Protein AF-A0A7X2X385-F1 (afdb_monomer_lite)

Structure (mmCIF, N/CA/C/O backbone):
data_AF-A0A7X2X385-F1
#
_entry.id   AF-A0A7X2X385-F1
#
loop_
_atom_site.group_PDB
_atom_site.id
_atom_site.type_symbol
_atom_site.label_atom_id
_atom_site.label_alt_id
_atom_site.label_comp_id
_atom_site.label_asym_id
_atom_site.label_entity_id
_atom_site.label_seq_id
_atom_site.pdbx_PDB_ins_code
_atom_site.Cartn_x
_atom_site.Cartn_y
_atom_site.Cartn_z
_atom_site.occupancy
_atom_site.B_iso_or_equiv
_atom_site.auth_seq_id
_atom_site.auth_comp_id
_atom_site.auth_asym_id
_atom_site.auth_atom_id
_atom_site.pdbx_PDB_model_num
ATOM 1 N N . MET A 1 1 ? -10.035 -12.927 20.278 1.00 54.94 1 MET A N 1
ATOM 2 C CA . MET A 1 1 ? -11.389 -13.084 20.848 1.00 54.94 1 MET A CA 1
ATOM 3 C C . MET A 1 1 ? -11.337 -13.023 22.366 1.00 54.94 1 MET A C 1
ATOM 5 O O . MET A 1 1 ? -12.180 -12.351 22.936 1.00 54.94 1 MET A O 1
ATOM 9 N N . ASP A 1 2 ? -10.330 -13.621 23.005 1.00 55.53 2 ASP A N 1
ATOM 10 C CA . ASP A 1 2 ? -10.261 -13.679 24.473 1.00 55.53 2 ASP A CA 1
ATOM 11 C C . ASP A 1 2 ? -9.945 -12.331 25.146 1.00 55.53 2 ASP A C 1
ATOM 13 O O . ASP A 1 2 ? -10.601 -11.989 26.120 1.00 55.53 2 ASP A O 1
ATOM 17 N N . GLU A 1 3 ? -9.071 -11.499 24.569 1.00 55.59 3 GLU A N 1
ATOM 18 C CA . GLU A 1 3 ? -8.736 -10.170 25.128 1.00 55.59 3 GLU A CA 1
ATOM 19 C C . GLU A 1 3 ? -9.936 -9.211 25.230 1.00 55.59 3 GLU A C 1
ATOM 21 O O . GLU A 1 3 ? -10.040 -8.446 26.185 1.00 55.59 3 GLU A O 1
ATOM 26 N N . ILE A 1 4 ? -10.864 -9.249 24.266 1.00 61.59 4 ILE A N 1
ATOM 27 C CA . ILE A 1 4 ? -12.061 -8.388 24.284 1.00 61.59 4 ILE A CA 1
ATOM 28 C C . ILE A 1 4 ? -13.026 -8.849 25.379 1.00 61.59 4 ILE A C 1
ATOM 30 O O . ILE A 1 4 ? -13.543 -8.028 26.133 1.00 61.59 4 ILE A O 1
ATOM 34 N N . ASN A 1 5 ? -13.212 -10.162 25.512 1.00 61.91 5 ASN A N 1
ATOM 35 C CA . ASN A 1 5 ? -14.077 -10.737 26.539 1.00 61.91 5 ASN A CA 1
ATOM 36 C C . ASN A 1 5 ? -13.512 -10.507 27.951 1.00 61.91 5 ASN A C 1
ATOM 38 O O . ASN A 1 5 ? -14.266 -10.290 28.899 1.00 61.91 5 ASN A O 1
ATOM 42 N N . GLU A 1 6 ? -12.187 -10.523 28.096 1.00 67.00 6 GLU A N 1
ATOM 43 C CA . GLU A 1 6 ? -11.500 -10.275 29.365 1.00 67.00 6 GLU A CA 1
ATOM 44 C C . GLU A 1 6 ? -11.587 -8.794 29.781 1.00 67.00 6 GLU A C 1
ATOM 46 O O . GLU A 1 6 ? -11.826 -8.487 30.953 1.00 67.00 6 GLU A O 1
ATOM 51 N N . LEU A 1 7 ? -11.518 -7.872 28.812 1.00 59.22 7 LEU A N 1
ATOM 52 C CA . LEU A 1 7 ? -11.766 -6.442 29.029 1.00 59.22 7 LEU A CA 1
ATOM 53 C C . LEU A 1 7 ? -13.223 -6.157 29.433 1.00 59.22 7 LEU A C 1
ATOM 55 O O . LEU A 1 7 ? -13.457 -5.383 30.364 1.00 59.22 7 LEU A O 1
ATOM 59 N N . GLU A 1 8 ? -14.201 -6.796 28.785 1.00 61.38 8 GLU A N 1
ATOM 60 C CA . GLU A 1 8 ? -15.624 -6.648 29.128 1.00 61.38 8 GLU A CA 1
ATOM 61 C C . GLU A 1 8 ? -15.945 -7.202 30.524 1.00 61.38 8 GLU A C 1
ATOM 63 O O . GLU A 1 8 ? -16.671 -6.568 31.295 1.00 61.38 8 GLU A O 1
ATOM 68 N N . ALA A 1 9 ? -15.361 -8.345 30.891 1.00 65.00 9 ALA A N 1
ATOM 69 C CA . ALA A 1 9 ? -15.548 -8.946 32.207 1.00 65.00 9 ALA A CA 1
ATOM 70 C C . ALA A 1 9 ? -14.938 -8.092 33.334 1.00 65.00 9 ALA A C 1
ATOM 72 O O . ALA A 1 9 ? -15.578 -7.919 34.372 1.00 65.00 9 ALA A O 1
ATOM 73 N N . GLY A 1 10 ? -13.751 -7.506 33.121 1.00 60.47 10 GLY A N 1
ATOM 74 C CA . GLY A 1 10 ? -13.116 -6.597 34.086 1.00 60.47 10 GLY A CA 1
ATOM 75 C C . GLY A 1 10 ? -13.880 -5.278 34.281 1.00 60.47 10 GLY A C 1
ATOM 76 O O . GLY A 1 10 ? -13.955 -4.748 35.395 1.00 60.47 10 GLY A O 1
ATOM 77 N N . LEU A 1 11 ? -14.512 -4.773 33.217 1.00 56.25 11 LEU A N 1
ATOM 78 C CA . LEU A 1 11 ? -15.416 -3.618 33.274 1.00 56.25 11 LEU A CA 1
ATOM 79 C C . LEU A 1 11 ? -16.689 -3.928 34.079 1.00 56.25 11 LEU A C 1
ATOM 81 O O . LEU A 1 11 ? -17.118 -3.110 34.893 1.00 56.25 11 LEU A O 1
ATOM 85 N N . LEU A 1 12 ? -17.266 -5.119 33.899 1.00 58.06 12 LEU A N 1
ATOM 86 C CA . LEU A 1 12 ? -18.477 -5.572 34.596 1.00 58.06 12 LEU A CA 1
ATOM 87 C C . LEU A 1 12 ? -18.238 -5.998 36.054 1.00 58.06 12 LEU A C 1
ATOM 89 O O . LEU A 1 12 ? -19.157 -5.903 36.869 1.00 58.06 12 LEU A O 1
ATOM 93 N N . SER A 1 13 ? -17.029 -6.455 36.402 1.00 53.56 13 SER A N 1
ATOM 94 C CA . SER A 1 13 ? -16.675 -6.889 37.763 1.00 53.56 13 SER A CA 1
ATOM 95 C C . SER A 1 13 ? -16.271 -5.749 38.698 1.00 53.56 13 SER A C 1
ATOM 97 O O . SER A 1 13 ? -15.982 -5.990 39.872 1.00 53.56 13 SER A O 1
ATOM 99 N N . SER A 1 14 ? -16.218 -4.511 38.205 1.00 50.44 14 SER A N 1
ATOM 100 C CA . SER A 1 14 ? -15.937 -3.356 39.053 1.00 50.44 14 SER A CA 1
ATOM 101 C C . SER A 1 14 ? -17.115 -3.106 40.006 1.00 50.44 14 SER A C 1
ATOM 103 O O . SER A 1 14 ? -18.272 -3.137 39.576 1.00 50.44 14 SER A O 1
ATOM 105 N N . PRO A 1 15 ? -16.876 -2.876 41.308 1.00 49.38 15 PRO A N 1
ATOM 106 C CA . PRO A 1 15 ? -17.965 -2.709 42.260 1.00 49.38 15 PRO A CA 1
ATOM 107 C C . PRO A 1 15 ? -18.840 -1.515 41.868 1.00 49.38 15 PRO A C 1
ATOM 109 O O . PRO A 1 15 ? -18.340 -0.477 41.434 1.00 49.38 15 PRO A O 1
ATOM 112 N N . LYS A 1 16 ? -20.161 -1.654 42.026 1.00 56.19 16 LYS A N 1
ATOM 113 C CA . LYS A 1 16 ? -21.121 -0.554 41.848 1.00 56.19 16 LYS A CA 1
ATOM 114 C C . LYS A 1 16 ? -20.915 0.461 42.975 1.00 56.19 16 LYS A C 1
ATOM 116 O O . LYS A 1 16 ? -21.609 0.419 43.988 1.00 56.19 16 LYS A O 1
ATOM 121 N N . PHE A 1 17 ? -19.906 1.312 42.840 1.00 48.56 17 PHE A N 1
ATOM 122 C CA . PHE A 1 17 ? -19.525 2.251 43.881 1.00 48.56 17 PHE A CA 1
ATOM 123 C C . PHE A 1 17 ? -20.450 3.466 43.874 1.00 48.56 17 PHE A C 1
ATOM 125 O O . PHE A 1 17 ? -20.678 4.108 42.849 1.00 48.56 17 PHE A O 1
ATOM 132 N N . GLN A 1 18 ? -21.030 3.712 45.050 1.00 47.78 18 GLN A N 1
ATOM 133 C CA . GLN A 1 18 ? -21.921 4.821 45.362 1.00 47.78 18 GLN A CA 1
ATOM 134 C C . GLN A 1 18 ? -21.332 6.158 44.913 1.00 47.78 18 GLN A C 1
ATOM 136 O O . GLN A 1 18 ? -20.129 6.381 44.990 1.00 47.78 18 GLN A O 1
ATOM 141 N N . ALA A 1 19 ? -22.217 7.056 44.478 1.00 43.59 19 ALA A N 1
ATOM 142 C CA . ALA A 1 19 ? -21.890 8.436 44.168 1.00 43.59 19 ALA A CA 1
ATOM 143 C C . ALA A 1 19 ? -21.184 9.100 45.360 1.00 43.59 19 ALA A C 1
ATOM 145 O O . ALA A 1 19 ? -21.838 9.520 46.319 1.00 43.59 19 ALA A O 1
ATOM 146 N N . ASP A 1 20 ? -19.860 9.222 45.282 1.00 43.88 20 ASP A N 1
ATOM 147 C CA . ASP A 1 20 ? -19.102 10.054 46.202 1.00 43.88 20 ASP A CA 1
ATOM 148 C C . ASP A 1 20 ? -19.555 11.502 46.007 1.00 43.88 20 ASP A C 1
ATOM 150 O O . ASP A 1 20 ? -19.266 12.167 45.007 1.00 43.88 20 ASP A O 1
ATOM 154 N N . LYS A 1 21 ? -20.305 12.011 46.987 1.00 47.94 21 LYS A N 1
ATOM 155 C CA . LYS A 1 21 ? -20.484 13.449 47.170 1.00 47.94 21 LYS A CA 1
ATOM 156 C C . LYS A 1 21 ? -19.144 14.022 47.623 1.00 47.94 21 LYS A C 1
ATOM 158 O O . LYS A 1 21 ? -18.896 14.160 48.816 1.00 47.94 21 LYS A O 1
ATOM 163 N N . ILE A 1 22 ? -18.290 14.386 46.672 1.00 50.34 22 ILE A N 1
ATOM 164 C CA . ILE A 1 22 ? -17.085 15.162 46.968 1.00 50.34 22 ILE A CA 1
ATOM 165 C C . ILE A 1 22 ? -17.523 16.615 47.179 1.00 50.34 22 ILE A C 1
ATOM 167 O O . ILE A 1 22 ? -17.953 17.300 46.250 1.00 50.34 22 ILE A O 1
ATOM 171 N N . SER A 1 23 ? -17.459 17.085 48.424 1.00 46.00 23 SER A N 1
ATOM 172 C CA . SER A 1 23 ? -17.704 18.482 48.771 1.00 46.00 23 SER A CA 1
ATOM 173 C C . SER A 1 23 ? -16.640 19.377 48.124 1.00 46.00 23 SER A C 1
ATOM 175 O O . SER A 1 23 ? -15.475 19.332 48.509 1.00 46.00 23 SER A O 1
ATOM 177 N N . GLY A 1 24 ? -17.035 20.210 47.159 1.00 48.34 24 GLY A N 1
ATOM 178 C CA . GLY A 1 24 ? -16.261 21.389 46.741 1.00 48.34 24 GLY A CA 1
ATOM 179 C C . GLY A 1 24 ? -15.465 21.289 45.434 1.00 48.34 24 GLY A C 1
ATOM 180 O O . GLY A 1 24 ? -15.031 22.320 44.931 1.00 48.34 24 GLY A O 1
ATOM 181 N N . GLY A 1 25 ? -15.322 20.108 44.828 1.00 52.00 25 GLY A N 1
ATOM 182 C CA . GLY A 1 25 ? -14.802 19.960 43.463 1.00 52.00 25 GLY A CA 1
ATOM 183 C C . GLY A 1 25 ? -15.951 19.709 42.491 1.00 52.00 25 GLY A C 1
ATOM 184 O O . GLY A 1 25 ? -16.874 18.974 42.829 1.00 52.00 25 GLY A O 1
ATOM 185 N N . LYS A 1 26 ? -15.932 20.293 41.286 1.00 50.19 26 LYS A N 1
ATOM 186 C CA . LYS A 1 26 ? -16.921 19.997 40.233 1.00 50.19 26 LYS A CA 1
ATOM 187 C C . LYS A 1 26 ? -16.704 18.547 39.761 1.00 50.19 26 LYS A C 1
ATOM 189 O O . LYS A 1 26 ? -16.006 18.308 38.782 1.00 50.19 26 LYS A O 1
ATOM 194 N N . GLY A 1 27 ? -17.204 17.578 40.528 1.00 52.88 27 GLY A N 1
ATOM 195 C CA . GLY A 1 27 ? -17.048 16.153 40.257 1.00 52.88 27 GLY A CA 1
ATOM 196 C C . GLY A 1 27 ? -17.702 15.819 38.924 1.00 52.88 27 GLY A C 1
ATOM 197 O O . GLY A 1 27 ? -18.890 16.088 38.742 1.00 52.88 27 GLY A O 1
ATOM 198 N N . ARG A 1 28 ? -16.929 15.274 37.979 1.00 56.69 28 ARG A N 1
ATOM 199 C CA . ARG A 1 28 ? -17.504 14.655 36.780 1.00 56.69 28 ARG A CA 1
ATOM 200 C C . ARG A 1 28 ? -18.353 13.484 37.249 1.00 56.69 28 ARG A C 1
ATOM 202 O O . ARG A 1 28 ? -17.857 12.642 37.999 1.00 56.69 28 ARG A O 1
ATOM 209 N N . LYS A 1 29 ? -19.629 13.460 36.870 1.00 67.75 29 LYS A N 1
ATOM 210 C CA . LYS A 1 29 ? -20.498 12.342 37.231 1.00 67.75 29 LYS A CA 1
ATOM 211 C C . LYS A 1 29 ? -20.011 11.120 36.462 1.00 67.75 29 LYS A C 1
ATOM 213 O O . LYS A 1 29 ? -19.549 11.241 35.332 1.00 67.75 29 LYS A O 1
ATOM 218 N N . VAL A 1 30 ? -20.099 9.946 37.076 1.00 63.12 30 VAL A N 1
ATOM 219 C CA . VAL A 1 30 ? -19.697 8.675 36.453 1.00 63.12 30 VAL A CA 1
ATOM 220 C C . VAL A 1 30 ? -20.391 8.486 35.093 1.00 63.12 30 VAL A C 1
ATOM 222 O O . VAL A 1 30 ? -19.757 8.065 34.129 1.00 63.12 30 VAL A O 1
ATOM 225 N N . ASP A 1 31 ? -21.644 8.927 34.978 1.00 69.44 31 ASP A N 1
ATOM 226 C CA . ASP A 1 31 ? -22.423 8.930 33.732 1.00 69.44 31 ASP A CA 1
ATOM 227 C C . ASP A 1 31 ? -21.781 9.773 32.611 1.00 69.44 31 ASP A C 1
ATOM 229 O O . ASP A 1 31 ? -21.832 9.394 31.438 1.00 69.44 31 ASP A O 1
ATOM 233 N N . ASP A 1 32 ? -21.119 10.885 32.955 1.00 77.25 32 ASP A N 1
ATOM 234 C CA . ASP A 1 32 ? -20.430 11.749 31.987 1.00 77.25 32 ASP A CA 1
ATOM 235 C C . ASP A 1 32 ? -19.212 11.032 31.385 1.00 77.25 32 ASP A C 1
ATOM 237 O O . ASP A 1 32 ? -18.890 11.224 30.212 1.00 77.25 32 ASP A O 1
ATOM 241 N N . VAL A 1 33 ? -18.539 10.191 32.181 1.00 79.81 33 VAL A N 1
ATOM 242 C CA . VAL A 1 33 ? -17.394 9.382 31.737 1.00 79.81 33 VAL A CA 1
ATOM 243 C C . VAL A 1 33 ? -17.861 8.272 30.799 1.00 79.81 33 VAL A C 1
ATOM 245 O O . VAL A 1 33 ? -17.291 8.113 29.723 1.00 79.81 33 VAL A O 1
ATOM 248 N N . TYR A 1 34 ? -18.929 7.550 31.148 1.00 77.12 34 TYR A N 1
ATOM 249 C CA . TYR A 1 34 ? -19.495 6.521 30.268 1.00 77.12 34 TYR A CA 1
ATOM 250 C C . TYR A 1 34 ? -20.002 7.102 28.947 1.00 77.12 34 TYR A C 1
ATOM 252 O O . TYR A 1 34 ? -19.733 6.537 27.889 1.00 77.12 34 TYR A O 1
ATOM 260 N N . THR A 1 35 ? -20.661 8.261 28.990 1.00 83.56 35 THR A N 1
ATOM 261 C CA . THR A 1 35 ? -21.114 8.953 27.776 1.00 83.56 35 THR A CA 1
ATOM 262 C C . THR A 1 35 ? -19.931 9.314 26.875 1.00 83.56 35 THR A C 1
ATOM 264 O O . THR A 1 35 ? -19.975 9.066 25.673 1.00 83.56 35 THR A O 1
ATOM 267 N N . GLN A 1 36 ? -18.836 9.835 27.443 1.00 83.94 36 GLN A N 1
ATOM 268 C CA . GLN A 1 36 ? -17.616 10.137 26.684 1.00 83.94 36 GLN A CA 1
ATOM 269 C C . GLN A 1 36 ? -16.981 8.888 26.064 1.00 83.94 36 GLN A C 1
ATOM 271 O O . GLN A 1 36 ? -16.538 8.943 24.920 1.00 83.94 36 GLN A O 1
ATOM 276 N N . LEU A 1 37 ? -16.955 7.764 26.787 1.00 91.06 37 LEU A N 1
ATOM 277 C CA . LEU A 1 37 ? -16.422 6.502 26.268 1.00 91.06 37 LEU A CA 1
ATOM 278 C C . LEU A 1 37 ? -17.250 5.963 25.096 1.00 91.06 37 LEU A C 1
ATOM 280 O O . LEU A 1 37 ? -16.668 5.505 24.116 1.00 91.06 37 LEU A O 1
ATOM 284 N N . ILE A 1 38 ? -18.582 6.051 25.168 1.00 90.25 38 ILE A N 1
ATOM 285 C CA . ILE A 1 38 ? -19.477 5.635 24.077 1.00 90.25 38 ILE A CA 1
ATOM 286 C C . ILE A 1 38 ? -19.239 6.497 22.836 1.00 90.25 38 ILE A C 1
ATOM 288 O O . ILE A 1 38 ? -18.974 5.957 21.767 1.00 90.25 38 ILE A O 1
ATOM 292 N N . VAL A 1 39 ? -19.232 7.824 22.987 1.00 93.19 39 VAL A N 1
ATOM 293 C CA . VAL A 1 39 ? -18.983 8.750 21.869 1.00 93.19 39 VAL A CA 1
ATOM 294 C C . VAL A 1 39 ? -17.604 8.513 21.247 1.00 93.19 39 VAL A C 1
ATOM 296 O O . VAL A 1 39 ? -17.459 8.514 20.027 1.00 93.19 39 VAL A O 1
ATOM 299 N N . MET A 1 40 ? -16.576 8.278 22.068 1.00 91.69 40 MET A N 1
ATOM 300 C CA . MET A 1 40 ? -15.229 7.991 21.570 1.00 91.69 40 MET A CA 1
ATOM 301 C C . MET A 1 40 ? -15.167 6.650 20.830 1.00 91.69 40 MET A C 1
ATOM 303 O O . MET A 1 40 ? -14.495 6.557 19.806 1.00 91.69 40 MET A O 1
ATOM 307 N N . LYS A 1 41 ? -15.880 5.626 21.314 1.00 93.38 41 LYS A N 1
ATOM 308 C CA . LYS A 1 41 ? -16.006 4.336 20.627 1.00 93.38 41 LYS A CA 1
ATOM 309 C C . LYS A 1 41 ? -16.656 4.512 19.252 1.00 93.38 41 LYS A C 1
ATOM 311 O O . LYS A 1 41 ? -16.095 4.043 18.269 1.00 93.38 41 LYS A O 1
ATOM 316 N N . GLU A 1 42 ? -17.785 5.212 19.182 1.00 94.06 42 GLU A N 1
ATOM 317 C CA . GLU A 1 42 ? -18.500 5.473 17.924 1.00 94.06 42 GLU A CA 1
ATOM 318 C C . GLU A 1 42 ? -17.625 6.241 16.922 1.00 94.06 42 GLU A C 1
ATOM 320 O O . GLU A 1 42 ? -17.569 5.884 15.746 1.00 94.06 42 GLU A O 1
ATOM 325 N N . ALA A 1 43 ? -16.874 7.243 17.391 1.00 93.94 43 ALA A N 1
ATOM 326 C CA . ALA A 1 43 ? -15.929 7.979 16.555 1.00 93.94 43 ALA A CA 1
ATOM 327 C C . ALA A 1 43 ? -14.814 7.072 16.002 1.00 93.94 43 ALA A C 1
ATOM 329 O O . ALA A 1 43 ? -14.526 7.110 14.808 1.00 93.94 43 ALA A O 1
ATOM 330 N N . ILE A 1 44 ? -14.224 6.205 16.836 1.00 95.19 44 ILE A N 1
ATOM 331 C CA . ILE A 1 44 ? -13.199 5.242 16.396 1.00 95.19 44 ILE A CA 1
ATOM 332 C C . ILE A 1 44 ? -13.771 4.261 15.365 1.00 95.19 44 ILE A C 1
ATOM 334 O O . ILE A 1 44 ? -13.093 3.932 14.389 1.00 95.19 44 ILE A O 1
ATOM 338 N N . GLU A 1 45 ? -14.997 3.777 15.568 1.00 96.94 45 GLU A N 1
ATOM 339 C CA . GLU A 1 45 ? -15.673 2.878 14.628 1.00 96.94 45 GLU A CA 1
ATOM 340 C C . GLU A 1 45 ? -15.901 3.562 13.273 1.00 96.94 45 GLU A C 1
ATOM 342 O O . GLU A 1 45 ? -15.587 2.975 12.233 1.00 96.94 45 GLU A O 1
ATOM 347 N N . GLN A 1 46 ? -16.359 4.817 13.280 1.00 96.56 46 GLN A N 1
ATOM 348 C CA . GLN A 1 46 ? -16.534 5.617 12.069 1.00 96.56 46 GLN A CA 1
ATOM 349 C C . GLN A 1 46 ? -15.204 5.862 11.339 1.00 96.56 46 GLN A C 1
ATOM 351 O O . GLN A 1 46 ? -15.105 5.589 10.140 1.00 96.56 46 GLN A O 1
ATOM 356 N N . ASP A 1 47 ? -14.169 6.307 12.055 1.00 93.81 47 ASP A N 1
ATOM 357 C CA . ASP A 1 47 ? -12.833 6.542 11.495 1.00 93.81 47 ASP A CA 1
ATOM 358 C C . ASP A 1 47 ? -12.248 5.253 10.895 1.00 93.81 47 ASP A C 1
ATOM 360 O O . ASP A 1 47 ? -11.632 5.248 9.824 1.00 93.81 47 ASP A O 1
ATOM 364 N N . THR A 1 48 ? -12.467 4.120 11.568 1.00 95.44 48 THR A N 1
ATOM 365 C CA . THR A 1 48 ? -12.013 2.808 11.098 1.00 95.44 48 THR A CA 1
ATOM 366 C C . THR A 1 48 ? -12.723 2.406 9.807 1.00 95.44 48 THR A C 1
ATOM 368 O O . THR A 1 48 ? -12.060 1.928 8.880 1.00 95.44 48 THR A O 1
ATOM 371 N N . ALA A 1 49 ? -14.039 2.616 9.715 1.00 96.19 49 ALA A N 1
ATOM 372 C CA . ALA A 1 49 ? -14.809 2.338 8.506 1.00 96.19 49 ALA A CA 1
ATOM 373 C C . ALA A 1 49 ? -14.312 3.175 7.314 1.00 96.19 49 ALA A C 1
ATOM 375 O O . ALA A 1 49 ? -14.035 2.614 6.252 1.00 96.19 49 ALA A O 1
ATOM 376 N N . GLU A 1 50 ? -14.075 4.478 7.508 1.00 97.19 50 GLU A N 1
ATOM 377 C CA . GLU A 1 50 ? -13.536 5.350 6.454 1.00 97.19 50 GLU A CA 1
ATOM 378 C C . GLU A 1 50 ? -12.162 4.860 5.963 1.00 97.19 50 GLU A C 1
ATOM 380 O O . GLU A 1 50 ? -11.892 4.790 4.759 1.00 97.19 50 GLU A O 1
ATOM 385 N N . ILE A 1 51 ? -11.275 4.469 6.884 1.00 95.75 51 ILE A N 1
ATOM 386 C CA . ILE A 1 51 ? -9.948 3.948 6.530 1.00 95.75 51 ILE A CA 1
ATOM 387 C C . ILE A 1 51 ? -10.057 2.643 5.731 1.00 95.75 51 ILE A C 1
ATOM 389 O O . ILE A 1 51 ? -9.277 2.437 4.791 1.00 95.75 51 ILE A O 1
ATOM 393 N N . ILE A 1 52 ? -10.984 1.751 6.095 1.00 96.50 52 ILE A N 1
ATOM 394 C CA . ILE A 1 52 ? -11.234 0.505 5.360 1.00 96.50 52 ILE A CA 1
ATOM 395 C C . ILE A 1 52 ? -11.690 0.824 3.935 1.00 96.50 52 ILE A C 1
ATOM 397 O O . ILE A 1 52 ? -11.095 0.306 2.984 1.00 96.50 52 ILE A O 1
ATOM 401 N N . ASP A 1 53 ? -12.664 1.716 3.777 1.00 97.69 53 ASP A N 1
ATOM 402 C CA . ASP A 1 53 ? -13.196 2.092 2.467 1.00 97.69 5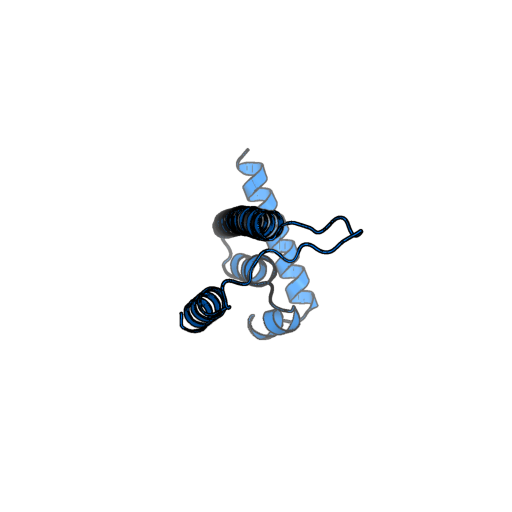3 ASP A CA 1
ATOM 403 C C . ASP A 1 53 ? -12.123 2.716 1.574 1.00 97.69 53 ASP A C 1
ATOM 405 O O . ASP A 1 53 ? -11.932 2.286 0.432 1.00 97.69 53 ASP A O 1
ATOM 409 N N . ARG A 1 54 ? -11.311 3.629 2.115 1.00 96.38 54 ARG A N 1
ATOM 410 C CA . ARG A 1 54 ? -10.191 4.242 1.383 1.00 96.38 54 ARG A CA 1
ATOM 411 C C . ARG A 1 54 ? -9.129 3.221 0.975 1.00 96.38 54 ARG A C 1
ATOM 413 O O . ARG A 1 54 ? -8.567 3.309 -0.119 1.00 96.38 54 ARG A O 1
ATOM 420 N N . LYS A 1 55 ? -8.839 2.225 1.823 1.00 96.38 55 LYS A N 1
ATOM 421 C CA . LYS A 1 55 ? -7.929 1.121 1.467 1.00 96.38 55 LYS A CA 1
ATOM 422 C C . LYS A 1 55 ? -8.502 0.260 0.342 1.00 96.38 55 LYS A C 1
ATOM 424 O O . LYS A 1 55 ? -7.750 -0.137 -0.552 1.00 96.38 55 LYS A O 1
ATOM 429 N N . LEU A 1 56 ? -9.803 -0.034 0.378 1.00 97.19 56 LEU A N 1
ATOM 430 C CA . LEU A 1 56 ? -10.487 -0.801 -0.663 1.00 97.19 56 LEU A CA 1
ATOM 431 C C . LEU A 1 56 ? -10.489 -0.049 -1.995 1.00 97.19 56 LEU A C 1
ATOM 433 O O . LEU A 1 56 ? -10.148 -0.637 -3.023 1.00 97.19 56 LEU A O 1
ATOM 437 N N . GLU A 1 57 ? -10.812 1.241 -1.979 1.00 96.88 57 GLU A N 1
ATOM 438 C CA . GLU A 1 57 ? -10.784 2.105 -3.158 1.00 96.88 57 GLU A CA 1
ATOM 439 C C . GLU A 1 57 ? -9.383 2.168 -3.774 1.00 96.88 57 GLU A C 1
ATOM 441 O O . GLU A 1 57 ? -9.215 1.835 -4.950 1.00 96.88 57 GLU A O 1
ATOM 446 N N . LEU A 1 58 ? -8.353 2.460 -2.972 1.00 96.81 58 LEU A N 1
ATOM 447 C CA . LEU A 1 58 ? -6.964 2.451 -3.435 1.00 96.81 58 LEU A CA 1
ATOM 448 C C . LEU A 1 58 ? -6.571 1.084 -4.018 1.00 96.81 58 LEU A C 1
ATOM 450 O O . LEU A 1 58 ? -5.901 1.007 -5.048 1.00 96.81 58 LEU A O 1
ATOM 454 N N . GLY A 1 59 ? -7.012 -0.011 -3.393 1.00 97.50 59 GLY A N 1
ATOM 455 C CA . GLY A 1 59 ? -6.809 -1.365 -3.906 1.00 97.50 59 GLY A CA 1
ATOM 456 C C . GLY A 1 59 ? -7.441 -1.578 -5.285 1.00 97.50 59 GLY A C 1
ATOM 457 O O . GLY A 1 59 ? -6.802 -2.160 -6.166 1.00 97.50 59 GLY A O 1
ATOM 458 N N . ARG A 1 60 ? -8.663 -1.074 -5.499 1.00 97.19 60 ARG A N 1
ATOM 459 C CA . ARG A 1 60 ? -9.355 -1.104 -6.799 1.00 97.19 60 ARG A CA 1
ATOM 460 C C . ARG A 1 60 ? -8.633 -0.250 -7.841 1.00 97.19 60 ARG A C 1
ATOM 462 O O . ARG A 1 60 ? -8.466 -0.712 -8.965 1.00 97.19 60 ARG A O 1
ATOM 469 N N . MET A 1 61 ? -8.156 0.940 -7.474 1.00 97.00 61 MET A N 1
ATOM 470 C CA . MET A 1 61 ? -7.365 1.804 -8.361 1.00 97.00 61 MET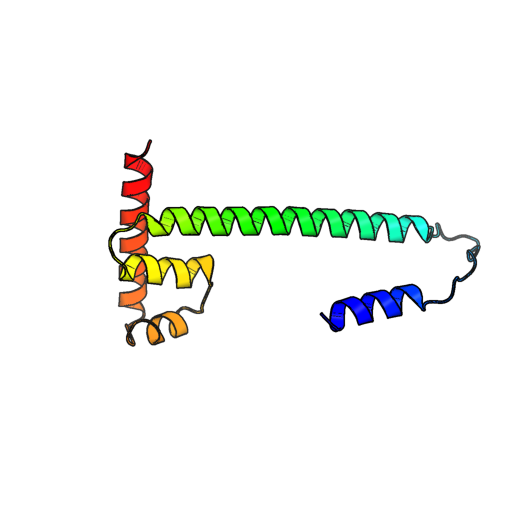 A CA 1
ATOM 471 C C . MET A 1 61 ? -6.077 1.103 -8.802 1.00 97.00 61 MET A C 1
ATOM 473 O O . MET A 1 61 ? -5.815 0.995 -9.997 1.00 97.00 61 MET A O 1
ATOM 477 N N . ILE A 1 62 ? -5.314 0.538 -7.858 1.00 97.94 62 ILE A N 1
ATOM 478 C CA . ILE A 1 62 ? -4.085 -0.208 -8.163 1.00 97.94 62 ILE A CA 1
ATOM 479 C C . ILE A 1 62 ? -4.376 -1.404 -9.080 1.00 97.94 62 ILE A C 1
ATOM 481 O O . ILE A 1 62 ? -3.587 -1.684 -9.979 1.00 97.94 62 ILE A O 1
ATOM 485 N N . ASN A 1 63 ? -5.508 -2.095 -8.910 1.00 97.06 63 ASN A N 1
ATOM 486 C CA . ASN A 1 63 ? -5.883 -3.220 -9.773 1.00 97.06 63 ASN A CA 1
ATOM 487 C C . ASN A 1 63 ? -6.071 -2.841 -11.249 1.00 97.06 63 ASN A C 1
ATOM 489 O O . ASN A 1 63 ? -5.980 -3.729 -12.094 1.00 97.06 63 ASN A O 1
ATOM 493 N N . LYS A 1 64 ? -6.291 -1.559 -11.574 1.00 96.31 64 LYS A N 1
ATOM 494 C CA . LYS A 1 64 ? -6.388 -1.096 -12.966 1.00 96.31 64 LYS A CA 1
ATOM 495 C C . LYS A 1 64 ? -5.040 -1.129 -13.704 1.00 96.31 64 LYS A C 1
ATOM 497 O O . LYS A 1 64 ? -5.022 -1.205 -14.931 1.00 96.31 64 LYS A O 1
ATOM 502 N N . LEU A 1 65 ? -3.908 -1.089 -12.992 1.00 97.62 65 LEU A N 1
ATOM 503 C CA . LEU A 1 65 ? -2.576 -1.178 -13.604 1.00 97.62 65 LEU A CA 1
ATOM 504 C C . LEU A 1 65 ? -2.373 -2.544 -14.259 1.00 97.62 65 LEU A C 1
ATOM 506 O O . LEU A 1 65 ? -2.647 -3.572 -13.641 1.00 97.62 65 LEU A O 1
ATOM 510 N N . LYS A 1 66 ? -1.819 -2.575 -15.476 1.00 96.75 66 LYS A N 1
ATOM 511 C CA . LYS A 1 66 ? -1.562 -3.825 -16.214 1.00 96.75 66 LYS A CA 1
ATOM 512 C C . LYS A 1 66 ? -0.346 -4.589 -15.686 1.00 96.75 66 LYS A C 1
ATOM 514 O O . LYS A 1 66 ? -0.396 -5.816 -15.597 1.00 96.75 66 LYS A O 1
ATOM 519 N N . ASP A 1 67 ? 0.712 -3.883 -15.292 1.00 97.25 67 ASP A N 1
ATOM 520 C CA . ASP A 1 67 ? 1.959 -4.498 -14.831 1.00 97.25 67 ASP A CA 1
ATOM 521 C C . ASP A 1 67 ? 1.828 -5.028 -13.382 1.00 97.25 67 ASP A C 1
ATOM 523 O O . ASP A 1 67 ? 1.614 -4.240 -12.451 1.00 97.25 67 ASP A O 1
ATOM 527 N N . PRO A 1 68 ? 1.980 -6.349 -13.144 1.00 96.62 68 PRO A N 1
ATOM 528 C CA . PRO A 1 68 ? 1.967 -6.917 -11.798 1.00 96.62 68 PRO A CA 1
ATOM 529 C C . PRO A 1 68 ? 3.039 -6.332 -10.874 1.00 96.62 68 PRO A C 1
ATOM 531 O O . PRO A 1 68 ? 2.755 -6.139 -9.695 1.00 96.62 68 PRO A O 1
ATOM 534 N N . LYS A 1 69 ? 4.239 -6.002 -11.369 1.00 95.81 69 LYS A N 1
ATOM 535 C CA . LYS A 1 69 ? 5.310 -5.427 -10.539 1.00 95.81 69 LYS A CA 1
ATOM 536 C C . LYS A 1 69 ? 4.945 -4.026 -10.056 1.00 95.81 69 LYS A C 1
ATOM 538 O O . LYS A 1 69 ? 5.174 -3.701 -8.890 1.00 95.81 69 LYS A O 1
ATOM 543 N N . GLN A 1 70 ? 4.308 -3.226 -10.911 1.00 97.69 70 GLN A N 1
ATOM 544 C CA . GLN A 1 70 ? 3.761 -1.923 -10.524 1.00 97.69 70 GLN A CA 1
ATOM 545 C C . GLN A 1 70 ? 2.634 -2.063 -9.489 1.00 97.69 70 GLN A C 1
ATOM 547 O O . GLN A 1 70 ? 2.608 -1.327 -8.501 1.00 97.69 70 GLN A O 1
ATOM 552 N N . ARG A 1 71 ? 1.735 -3.045 -9.651 1.00 98.25 71 ARG A N 1
ATOM 553 C CA . ARG A 1 71 ? 0.700 -3.325 -8.640 1.00 98.25 71 ARG A CA 1
ATOM 554 C C . ARG A 1 71 ? 1.309 -3.695 -7.292 1.00 98.25 71 ARG A C 1
ATOM 556 O O . ARG A 1 71 ? 0.904 -3.153 -6.263 1.00 98.25 71 ARG A O 1
ATOM 563 N N . THR A 1 72 ? 2.282 -4.602 -7.297 1.00 97.81 72 THR A N 1
ATOM 564 C CA . THR A 1 72 ? 2.926 -5.094 -6.078 1.00 97.81 72 THR A CA 1
ATOM 565 C C . THR A 1 72 ? 3.673 -3.982 -5.355 1.00 97.81 72 THR A C 1
ATOM 567 O O . THR A 1 72 ? 3.458 -3.818 -4.155 1.00 97.81 72 THR A O 1
ATOM 570 N N . VAL A 1 73 ? 4.474 -3.164 -6.057 1.00 98.12 73 VAL A N 1
ATOM 571 C CA . VAL A 1 73 ? 5.211 -2.073 -5.397 1.00 98.12 73 VAL A CA 1
ATOM 572 C C . VAL A 1 73 ? 4.251 -1.094 -4.716 1.00 98.12 73 VAL A C 1
ATOM 574 O O . VAL A 1 73 ? 4.465 -0.746 -3.561 1.00 98.12 73 VAL A O 1
ATOM 577 N N . LEU A 1 74 ? 3.138 -0.716 -5.359 1.00 98.31 74 LEU A N 1
ATOM 578 C CA . LEU A 1 74 ? 2.174 0.210 -4.756 1.00 98.31 74 LEU A CA 1
ATOM 579 C C . LEU A 1 74 ? 1.415 -0.417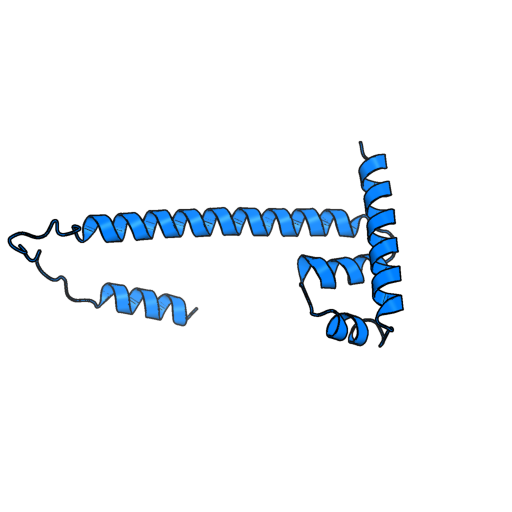 -3.582 1.00 98.31 74 LEU A C 1
ATOM 581 O O . LEU A 1 74 ? 1.228 0.248 -2.561 1.00 98.31 74 LEU A O 1
ATOM 585 N N . ARG A 1 75 ? 1.015 -1.693 -3.684 1.00 98.25 75 ARG A N 1
ATOM 586 C CA . ARG A 1 75 ? 0.359 -2.419 -2.582 1.00 98.25 75 ARG A CA 1
ATOM 587 C C . ARG A 1 75 ? 1.261 -2.494 -1.357 1.00 98.25 75 ARG A C 1
ATOM 589 O O . ARG A 1 75 ? 0.815 -2.153 -0.263 1.00 98.25 75 ARG A O 1
ATOM 596 N N . LEU A 1 76 ? 2.517 -2.896 -1.539 1.00 98.12 76 LEU A N 1
ATOM 597 C CA . LEU A 1 76 ? 3.470 -3.009 -0.439 1.00 98.12 76 LEU A CA 1
ATOM 598 C C . LEU A 1 76 ? 3.786 -1.642 0.181 1.00 98.12 76 LEU A C 1
ATOM 600 O O . LEU A 1 76 ? 3.828 -1.530 1.404 1.00 98.12 76 LEU A O 1
ATOM 604 N N . THR A 1 77 ? 3.929 -0.595 -0.636 1.00 97.94 77 THR A N 1
ATOM 605 C CA . THR A 1 77 ? 4.237 0.760 -0.157 1.00 97.94 77 THR A CA 1
ATOM 606 C C . THR A 1 77 ? 3.067 1.433 0.563 1.00 97.94 77 THR A C 1
ATOM 608 O O . THR A 1 77 ? 3.287 2.071 1.589 1.00 97.94 77 THR A O 1
ATOM 611 N N . TYR A 1 78 ? 1.841 1.350 0.040 1.00 97.38 78 TYR A N 1
ATOM 612 C CA . TYR A 1 78 ? 0.742 2.217 0.494 1.00 97.38 78 TYR A CA 1
ATOM 613 C C . TYR A 1 78 ? -0.376 1.491 1.245 1.00 97.38 78 TYR A C 1
ATOM 615 O O . TYR A 1 78 ? -0.964 2.077 2.154 1.00 97.38 78 TYR A O 1
ATOM 623 N N . ILE A 1 79 ? -0.657 0.230 0.903 1.00 96.62 79 ILE A N 1
ATOM 624 C CA . ILE A 1 79 ? -1.710 -0.558 1.562 1.00 96.62 79 ILE A CA 1
ATOM 625 C C . ILE A 1 79 ? -1.123 -1.334 2.739 1.00 96.62 79 ILE A C 1
ATOM 627 O O . ILE A 1 79 ? -1.600 -1.197 3.864 1.00 96.62 79 ILE A O 1
ATOM 631 N N . VAL A 1 80 ? -0.070 -2.115 2.482 1.00 96.81 80 VAL A N 1
ATOM 632 C CA . VAL A 1 80 ? 0.632 -2.891 3.517 1.00 96.81 80 VAL A CA 1
ATOM 633 C C . VAL A 1 80 ? 1.563 -1.995 4.338 1.00 96.81 80 VAL A C 1
ATOM 635 O O . VAL A 1 80 ? 1.769 -2.257 5.516 1.00 96.81 80 VAL A O 1
ATOM 638 N N . LYS A 1 81 ? 2.084 -0.914 3.739 1.00 96.00 81 LYS A N 1
ATOM 639 C CA . LYS A 1 81 ? 3.027 0.031 4.363 1.00 96.00 81 LYS A CA 1
ATOM 640 C C . LYS A 1 81 ? 4.301 -0.640 4.897 1.00 96.00 81 LYS A C 1
ATOM 642 O O . LYS A 1 81 ? 4.788 -0.288 5.969 1.00 96.00 81 LYS A O 1
ATOM 647 N N . LYS A 1 82 ? 4.859 -1.597 4.145 1.00 97.88 82 LYS A N 1
ATOM 648 C CA . LYS A 1 82 ? 6.154 -2.213 4.482 1.00 97.88 82 LYS A CA 1
ATOM 649 C C . LYS A 1 82 ? 7.289 -1.190 4.418 1.00 97.88 82 LYS A C 1
ATOM 651 O O . LYS A 1 82 ? 7.253 -0.250 3.618 1.00 97.88 82 LYS A O 1
ATOM 656 N N . HIS A 1 83 ? 8.323 -1.404 5.230 1.00 98.06 83 HIS A N 1
ATOM 657 C CA . HIS A 1 83 ? 9.538 -0.606 5.154 1.00 98.06 83 HIS A CA 1
ATOM 658 C C . HIS A 1 83 ? 10.244 -0.841 3.813 1.00 98.06 83 HIS A C 1
ATOM 660 O O . HIS A 1 83 ? 10.228 -1.939 3.261 1.00 98.06 83 HIS A O 1
ATOM 666 N N . VAL A 1 84 ? 10.873 0.202 3.267 1.00 97.94 84 VAL A N 1
ATOM 667 C CA . VAL A 1 84 ? 11.401 0.170 1.898 1.00 97.94 84 VAL A CA 1
ATOM 668 C C . VAL A 1 84 ? 12.440 -0.929 1.670 1.00 97.94 84 VAL A C 1
ATOM 670 O O . VAL A 1 84 ? 12.463 -1.520 0.593 1.00 97.94 84 VAL A O 1
ATOM 673 N N . LEU A 1 85 ? 13.267 -1.230 2.674 1.00 97.94 85 LEU A N 1
ATOM 674 C CA . LEU A 1 85 ? 14.265 -2.298 2.572 1.00 97.94 85 LEU A CA 1
ATOM 675 C C . LEU A 1 85 ? 13.611 -3.682 2.511 1.00 97.94 85 LEU A C 1
ATOM 677 O O . LEU A 1 85 ? 14.046 -4.513 1.722 1.00 97.94 85 LEU A O 1
ATOM 681 N N . ASP A 1 86 ? 12.520 -3.898 3.249 1.00 98.25 86 ASP A N 1
ATOM 682 C CA . ASP A 1 86 ? 11.770 -5.158 3.193 1.00 98.25 86 ASP A CA 1
ATOM 683 C C . ASP A 1 86 ? 11.106 -5.325 1.829 1.00 98.25 86 ASP A C 1
ATOM 685 O O . ASP A 1 86 ? 11.143 -6.401 1.249 1.00 98.25 86 ASP A O 1
ATOM 689 N N . ILE A 1 87 ? 10.569 -4.237 1.264 1.00 97.81 87 ILE A N 1
ATOM 690 C CA . ILE A 1 87 ? 10.011 -4.249 -0.095 1.00 97.81 87 ILE A CA 1
ATOM 691 C C . ILE A 1 87 ? 11.090 -4.597 -1.125 1.00 97.81 87 ILE A C 1
ATOM 693 O O . ILE A 1 87 ? 10.825 -5.347 -2.059 1.00 97.81 87 ILE A O 1
ATOM 697 N N . CYS A 1 88 ? 12.295 -4.044 -0.976 1.00 97.94 88 CYS A N 1
ATOM 698 C CA . CYS A 1 88 ? 13.418 -4.355 -1.858 1.00 97.94 88 CYS A CA 1
ATOM 699 C C . CYS A 1 88 ? 13.786 -5.844 -1.791 1.00 97.94 88 CYS A C 1
ATOM 701 O O . CYS A 1 88 ? 13.969 -6.465 -2.835 1.00 97.94 88 CYS A O 1
ATOM 703 N N . ASN A 1 89 ? 13.821 -6.417 -0.585 1.00 96.94 89 ASN A N 1
ATOM 704 C CA . ASN A 1 89 ? 14.067 -7.843 -0.378 1.00 96.94 89 ASN A CA 1
ATOM 705 C C . ASN A 1 89 ? 12.951 -8.712 -0.984 1.00 96.94 89 ASN A C 1
ATOM 707 O O . ASN A 1 89 ? 13.246 -9.660 -1.705 1.00 96.94 89 ASN A O 1
ATOM 711 N N . ASP A 1 90 ? 11.685 -8.352 -0.753 1.00 95.12 90 ASP A N 1
ATOM 712 C CA . ASP A 1 90 ? 10.509 -9.073 -1.261 1.00 95.12 90 ASP A CA 1
ATOM 713 C C . ASP A 1 90 ? 10.382 -9.023 -2.796 1.00 95.12 90 ASP A C 1
ATOM 715 O O . ASP A 1 90 ? 9.788 -9.912 -3.403 1.00 95.12 90 ASP A O 1
ATOM 719 N N . LEU A 1 91 ? 10.902 -7.971 -3.437 1.00 94.38 91 LEU A N 1
ATOM 720 C CA . LEU A 1 91 ? 10.885 -7.781 -4.889 1.00 94.38 91 LEU A C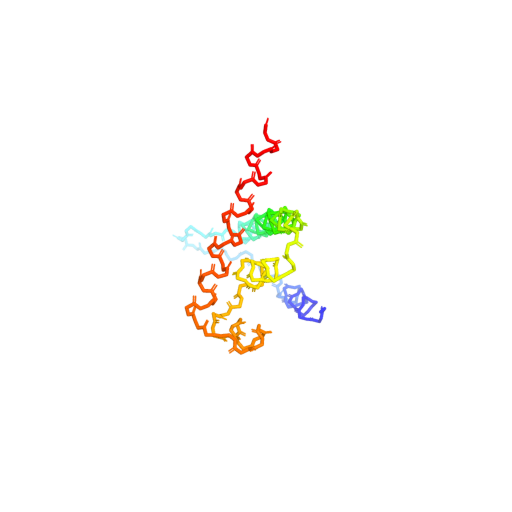A 1
ATOM 721 C C . LEU A 1 91 ? 12.180 -8.295 -5.528 1.00 94.38 91 LEU A C 1
ATOM 723 O O . LEU A 1 91 ? 12.879 -7.537 -6.194 1.00 94.38 91 LEU A O 1
ATOM 727 N N . ASP A 1 92 ? 12.495 -9.573 -5.327 1.00 93.38 92 ASP A N 1
ATOM 728 C CA . ASP A 1 92 ? 13.663 -10.250 -5.913 1.00 93.38 92 ASP A CA 1
ATOM 729 C C . ASP A 1 92 ? 15.014 -9.579 -5.574 1.00 93.38 92 ASP A C 1
ATOM 731 O O . ASP A 1 92 ? 15.952 -9.598 -6.373 1.00 93.38 92 ASP A O 1
ATOM 735 N N . GLY A 1 93 ? 15.123 -8.942 -4.402 1.00 94.25 93 GLY A N 1
ATOM 736 C CA . GLY A 1 93 ? 16.357 -8.278 -3.970 1.00 94.25 93 GLY A CA 1
ATOM 737 C C . GLY A 1 93 ? 16.741 -7.047 -4.803 1.00 94.25 93 GLY A C 1
ATOM 738 O O . GLY A 1 93 ? 17.929 -6.778 -5.001 1.00 94.25 93 GLY A O 1
ATOM 739 N N . ILE A 1 94 ? 15.767 -6.292 -5.327 1.00 96.81 94 ILE A N 1
ATOM 740 C CA . ILE A 1 94 ? 16.051 -5.073 -6.100 1.00 96.81 94 ILE A CA 1
ATOM 741 C C . ILE A 1 94 ? 16.755 -4.002 -5.260 1.00 96.81 94 ILE A C 1
ATOM 743 O O . ILE A 1 94 ? 16.539 -3.851 -4.063 1.00 96.81 94 ILE A O 1
ATOM 747 N N . SER A 1 95 ? 17.556 -3.168 -5.920 1.00 98.12 95 SER A N 1
ATOM 748 C CA . SER A 1 95 ? 18.193 -2.029 -5.263 1.00 98.12 95 SER A CA 1
ATOM 749 C C . SER A 1 95 ? 17.196 -0.913 -4.920 1.00 98.12 95 SER A C 1
ATOM 751 O O . SER A 1 95 ? 16.195 -0.703 -5.612 1.00 98.12 95 SER A O 1
ATOM 753 N N . LEU A 1 96 ? 17.526 -0.108 -3.907 1.00 98.12 96 LEU A N 1
ATOM 754 C CA . LEU A 1 96 ? 16.725 1.046 -3.491 1.00 98.12 96 LEU A CA 1
ATOM 755 C C . LEU A 1 96 ? 16.429 2.043 -4.642 1.00 98.12 96 LEU A C 1
ATOM 757 O O . LEU A 1 96 ? 15.275 2.459 -4.790 1.00 98.12 96 LEU A O 1
ATOM 761 N N . PRO A 1 97 ? 17.390 2.398 -5.525 1.00 98.50 97 PRO A N 1
ATOM 762 C CA . PRO A 1 97 ? 17.094 3.223 -6.700 1.00 98.50 97 PRO A CA 1
ATOM 763 C C . PRO A 1 97 ? 16.099 2.565 -7.664 1.00 98.50 97 PRO A C 1
ATOM 765 O O . PRO A 1 97 ? 15.240 3.244 -8.234 1.00 98.50 97 PRO A O 1
ATOM 768 N N . THR A 1 98 ? 16.185 1.242 -7.830 1.00 98.12 98 THR A N 1
ATOM 769 C CA . THR A 1 98 ? 15.269 0.475 -8.683 1.00 98.12 98 THR A CA 1
ATOM 770 C C . THR A 1 98 ? 13.856 0.501 -8.118 1.00 98.12 98 THR A C 1
ATOM 772 O O . THR A 1 98 ? 12.924 0.776 -8.874 1.00 98.12 98 THR A O 1
ATOM 775 N N . TYR A 1 99 ? 13.702 0.335 -6.800 1.00 98.44 99 TYR A N 1
ATOM 776 C CA . TYR A 1 99 ? 12.424 0.512 -6.110 1.00 98.44 99 TYR A CA 1
ATOM 777 C C . TYR A 1 99 ? 11.818 1.894 -6.387 1.00 98.44 99 TYR A C 1
ATOM 779 O O . TYR A 1 99 ? 10.679 1.987 -6.843 1.00 98.44 99 TYR A O 1
ATOM 787 N N . TYR A 1 100 ? 12.576 2.980 -6.191 1.00 98.50 100 TYR A N 1
ATOM 788 C CA . TYR A 1 100 ? 12.047 4.332 -6.404 1.00 98.50 100 TYR A CA 1
ATOM 789 C C . TYR A 1 100 ? 11.705 4.617 -7.870 1.00 98.50 100 TYR A C 1
ATOM 791 O O . TYR A 1 100 ? 10.757 5.353 -8.154 1.00 98.50 100 TYR A O 1
ATOM 799 N N . ARG A 1 101 ? 12.453 4.049 -8.823 1.00 98.44 101 ARG A N 1
ATOM 800 C CA . ARG A 1 101 ? 12.122 4.137 -10.252 1.00 98.44 101 ARG A CA 1
ATOM 801 C C . ARG A 1 101 ? 10.839 3.371 -10.575 1.00 98.44 101 ARG A C 1
ATOM 803 O O . ARG A 1 101 ? 9.966 3.934 -11.230 1.00 98.44 101 ARG A O 1
ATOM 810 N N . LEU A 1 102 ? 10.705 2.141 -10.078 1.00 98.19 102 LEU A N 1
ATOM 811 C CA . LEU A 1 102 ? 9.515 1.311 -10.270 1.00 98.19 102 LEU A CA 1
ATOM 812 C C . LEU A 1 102 ? 8.275 1.973 -9.656 1.00 98.19 102 LEU A C 1
ATOM 814 O O . 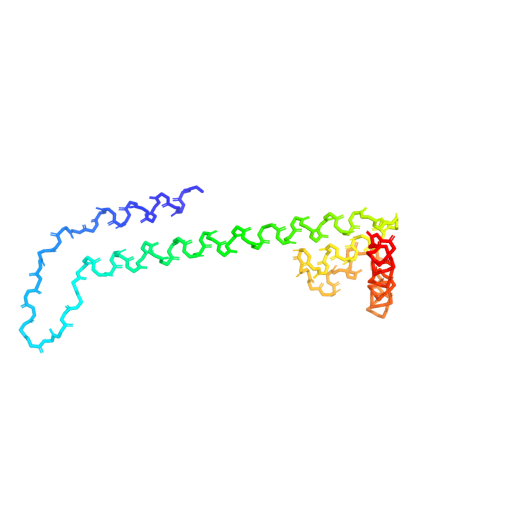LEU A 1 102 ? 7.260 2.110 -10.330 1.00 98.19 102 LEU A O 1
ATOM 818 N N . LYS A 1 103 ? 8.384 2.467 -8.418 1.00 98.44 103 LYS A N 1
ATOM 819 C CA . LYS A 1 103 ? 7.324 3.214 -7.733 1.00 98.44 103 LYS A CA 1
ATOM 820 C C . LYS A 1 103 ? 6.894 4.450 -8.525 1.00 98.44 103 LYS A C 1
ATOM 822 O O . LYS A 1 103 ? 5.700 4.652 -8.719 1.00 98.44 103 LYS A O 1
ATOM 827 N N . ARG A 1 104 ? 7.843 5.272 -8.993 1.00 98.56 104 ARG A N 1
ATOM 828 C CA . ARG A 1 104 ? 7.525 6.461 -9.807 1.00 98.56 104 ARG A CA 1
ATOM 829 C C . ARG A 1 104 ? 6.809 6.084 -11.099 1.00 98.56 104 ARG A C 1
ATOM 831 O O . ARG A 1 104 ? 5.781 6.673 -11.400 1.00 98.56 104 ARG A O 1
ATOM 838 N N . SER A 1 105 ? 7.312 5.079 -11.813 1.00 98.25 105 SER A N 1
ATOM 839 C CA . SER A 1 105 ? 6.672 4.573 -13.030 1.00 98.25 105 SER A CA 1
ATOM 840 C C . SER A 1 105 ? 5.244 4.085 -12.764 1.00 98.25 105 SER A C 1
ATOM 842 O O . SER A 1 105 ? 4.337 4.474 -13.492 1.00 98.25 105 SER A O 1
ATOM 844 N N . ALA A 1 106 ? 5.027 3.322 -11.689 1.00 98.38 106 ALA A N 1
ATOM 845 C CA . ALA A 1 106 ? 3.705 2.841 -11.295 1.00 98.38 106 ALA A CA 1
ATOM 846 C C . ALA A 1 106 ? 2.721 3.986 -10.997 1.00 98.38 106 ALA A C 1
ATOM 848 O O . ALA A 1 106 ? 1.573 3.932 -11.426 1.00 98.38 106 ALA A O 1
ATOM 849 N N . ILE A 1 107 ? 3.169 5.034 -10.293 1.00 98.31 107 ILE A N 1
ATOM 850 C CA . ILE A 1 107 ? 2.347 6.223 -10.007 1.00 98.31 107 ILE A CA 1
ATOM 851 C C . ILE A 1 107 ? 1.996 6.966 -11.301 1.00 98.31 107 ILE A C 1
ATOM 853 O O . ILE A 1 107 ? 0.843 7.338 -11.493 1.00 98.31 107 ILE A O 1
ATOM 857 N N . CYS A 1 108 ? 2.964 7.163 -12.201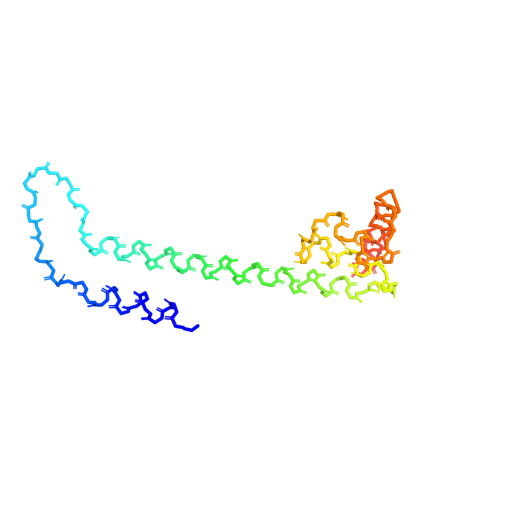 1.00 98.00 108 CYS A N 1
ATOM 858 C CA . CYS A 1 108 ? 2.716 7.825 -13.482 1.00 98.00 108 CYS A CA 1
ATOM 859 C C . CYS A 1 108 ? 1.680 7.072 -14.325 1.00 98.00 108 CYS A C 1
ATOM 861 O O . CYS A 1 108 ? 0.775 7.700 -14.863 1.00 98.00 108 CYS A O 1
ATOM 863 N N . GLU A 1 109 ? 1.792 5.746 -14.426 1.00 97.69 109 GLU A N 1
ATOM 864 C CA . GLU A 1 109 ? 0.817 4.928 -15.158 1.00 97.69 109 GLU A CA 1
ATOM 865 C C . GLU A 1 109 ? -0.563 4.949 -14.499 1.00 97.69 109 GLU A C 1
ATOM 867 O O . GLU A 1 109 ? -1.572 5.057 -15.192 1.00 97.69 109 GLU A O 1
ATOM 872 N N . LEU A 1 110 ? -0.624 4.915 -13.165 1.00 96.62 110 LEU A N 1
ATOM 873 C CA . LEU A 1 110 ? -1.897 4.990 -12.457 1.00 96.62 110 LEU A CA 1
ATOM 874 C C . LEU A 1 110 ? -2.592 6.331 -12.716 1.00 96.62 110 LEU A C 1
ATOM 876 O O . LEU A 1 110 ? -3.781 6.343 -13.010 1.00 96.62 110 LEU A O 1
ATOM 880 N N . ASN A 1 111 ? -1.850 7.441 -12.677 1.00 96.81 111 ASN A N 1
ATOM 881 C CA . ASN A 1 111 ? -2.393 8.767 -12.971 1.00 96.81 111 ASN A CA 1
ATOM 882 C C . ASN A 1 111 ? -2.934 8.870 -14.401 1.00 96.81 111 ASN A C 1
ATOM 884 O O . ASN A 1 111 ? -4.000 9.440 -14.590 1.00 96.81 111 ASN A O 1
ATOM 888 N N . LYS A 1 112 ? -2.248 8.292 -15.397 1.00 96.38 112 LYS A N 1
ATOM 889 C CA . LYS A 1 112 ? -2.766 8.246 -16.776 1.00 96.38 112 LYS A CA 1
ATOM 890 C C . LYS A 1 112 ? -4.113 7.531 -16.834 1.00 96.38 112 LYS A C 1
ATOM 892 O O . LYS A 1 112 ? -5.073 8.091 -17.331 1.00 96.38 112 LYS A O 1
ATOM 897 N N . ILE A 1 113 ? -4.200 6.339 -16.239 1.00 94.62 113 ILE A N 1
ATOM 898 C CA . ILE A 1 113 ? -5.438 5.545 -16.220 1.00 94.62 113 ILE A CA 1
ATOM 899 C C . ILE A 1 113 ? -6.588 6.297 -15.543 1.00 94.62 113 ILE A C 1
ATOM 901 O O . ILE A 1 113 ? -7.734 6.137 -15.950 1.00 94.62 113 ILE A O 1
ATOM 905 N N . LEU A 1 114 ? -6.302 7.056 -14.483 1.00 91.62 114 LEU A N 1
ATOM 906 C CA . LEU A 1 114 ? -7.321 7.818 -13.765 1.00 91.62 114 LEU A CA 1
ATOM 907 C C . LEU A 1 114 ? -7.798 9.024 -14.576 1.00 91.62 114 LEU A C 1
ATOM 909 O O . LEU A 1 114 ? -9.003 9.207 -14.700 1.00 91.62 114 LEU A O 1
ATOM 913 N N . ASN A 1 115 ? -6.872 9.767 -15.182 1.00 92.31 115 ASN A N 1
ATOM 914 C CA . ASN A 1 115 ? -7.191 10.926 -16.015 1.00 92.31 115 ASN A CA 1
ATOM 915 C C . ASN A 1 115 ? -7.893 10.534 -17.325 1.00 92.31 115 ASN A C 1
ATOM 917 O O . ASN A 1 115 ? -8.712 11.290 -17.822 1.00 92.31 115 ASN A O 1
ATOM 921 N N . ASP A 1 116 ? -7.597 9.355 -17.879 1.00 82.31 116 ASP A N 1
ATOM 922 C CA . ASP A 1 116 ? -8.270 8.828 -19.076 1.00 82.31 116 ASP A CA 1
ATOM 923 C C . ASP A 1 116 ? -9.686 8.290 -18.772 1.00 82.31 116 ASP A C 1
ATOM 925 O O . ASP A 1 116 ? -10.419 7.915 -19.687 1.00 82.31 116 ASP A O 1
ATOM 929 N N . SER A 1 117 ? -10.051 8.173 -17.488 1.00 66.50 117 SER A N 1
ATOM 930 C CA . SER A 1 117 ? -11.364 7.693 -17.034 1.00 66.50 117 SER A CA 1
ATOM 931 C C . SER A 1 117 ? -12.323 8.802 -16.586 1.00 66.50 117 SER A C 1
ATOM 933 O O . SER A 1 117 ? -13.430 8.479 -16.150 1.00 66.50 117 SER A O 1
ATOM 935 N N . GLU A 1 118 ? -11.900 10.064 -16.700 1.00 54.72 118 GLU A N 1
ATOM 936 C CA . GLU A 1 118 ? -12.723 11.278 -16.564 1.00 54.72 118 GLU A CA 1
ATOM 937 C C . GLU A 1 118 ? -13.213 11.765 -17.936 1.00 54.72 118 GLU A C 1
ATOM 939 O O . GLU A 1 118 ? -14.382 12.210 -18.005 1.00 54.72 118 GLU A O 1
#

Radius of gyration: 24.39 Å; chains: 1; bounding box: 41×35×68 Å

Organism: Streptococcus parasanguinis (NCBI:txid1318)

pLDDT: mean 84.32, std 18.66, range [43.59, 98.56]

Foldseek 3Di:
DVVVVVVVVVVVPPDPDDPPPDPPDPDDPPVNVVVVVVVVVVVVVVVVVVVVVVLVVVLVLLVVDPDPLLSLLCCVCPNVNDDQCVSCVVSVNHDSVVSVVSPVVSVVRSVVVVVVVD

Sequence (118 aa):
MDEINELEAGLLSSPKFQADKISGGKGRKVDDVYTQLIVMKEAIEQDTAEIIDRKLELGRMINKLKDPKQRTVLRLTYIVKKHVLDICNDLDGISLPTYYRLKRSAICELNKILNDSE

InterPro domains:
  IPR010861 Protein of unknown function DUF1492 [PF07374] (11-111)

Secondary structure (DSSP, 8-state):
-HHHHHHHHHHHTS--------SSS-PPPHHHHHHHHHHHHHHHHHHHHHHHHHHHHHHHHHHT-S-HHHHHHHIIIIIS---HHHHHHHTTT--HHHHHHHHHHHHHHHHHHHHTT-